Protein AF-A0A7S2QX16-F1 (afdb_monomer_lite)

InterPro domains:
  IPR004131 Pyrophosphate-energised proton pump [PF03030] (5-91)
  IPR004131 Pyrophosphate-energised proton pump [PTHR31998] (19-93)

pLDDT: mean 84.91, std 13.72, range [37.03, 95.5]

Foldseek 3Di:
DVVLVVVLVVCCVPPHDLVSVLSVLVVVLVVVLVVVLVVLVVVLVVVLVVLCVVPVVRSVVSVVVSVVVSVCSVVVSVVVSVVVSVVVCCVPVVVVVVVVVVD

Sequence (103 aa):
VVHMIAFSFVLLPLVGAPTCLAFNVGCITSCACGYIGMKVAVYANVRTAHEAWLDLQKGFNVALRAGSVMGFCLVSLGVFVLFGLLVLFRGVLFSDKASDAED

Structure (mmCIF, N/CA/C/O backbone):
data_AF-A0A7S2QX16-F1
#
_entry.id   AF-A0A7S2QX16-F1
#
loop_
_atom_site.group_PDB
_atom_site.id
_atom_site.type_symbol
_atom_site.label_atom_id
_atom_site.label_alt_id
_atom_site.label_comp_id
_atom_site.label_asym_id
_atom_site.label_entity_id
_atom_site.label_seq_id
_atom_site.pdbx_PDB_ins_code
_atom_site.Cartn_x
_atom_site.Cartn_y
_atom_site.Cartn_z
_atom_site.occupancy
_atom_site.B_iso_or_equiv
_atom_site.auth_seq_id
_atom_site.auth_comp_id
_atom_site.auth_asym_id
_atom_site.auth_atom_id
_atom_site.pdbx_PDB_model_num
ATOM 1 N N . VAL A 1 1 ? -10.500 -3.950 -13.086 1.00 71.69 1 VAL A N 1
ATOM 2 C CA . VAL A 1 1 ? -9.885 -4.918 -14.028 1.00 71.69 1 VAL A CA 1
ATOM 3 C C . VAL A 1 1 ? -10.271 -4.635 -15.478 1.00 71.69 1 VAL A C 1
ATOM 5 O O . VAL A 1 1 ? -9.379 -4.280 -16.229 1.00 71.69 1 VAL A O 1
ATOM 8 N N . VAL A 1 2 ? -11.557 -4.664 -15.870 1.00 80.50 2 VAL A N 1
ATOM 9 C CA . VAL A 1 2 ? -11.991 -4.353 -17.261 1.00 80.50 2 VAL A CA 1
ATOM 10 C C . VAL A 1 2 ? -11.447 -3.010 -17.770 1.00 80.50 2 VAL A C 1
ATOM 12 O O . VAL A 1 2 ? -10.799 -2.962 -18.808 1.00 80.50 2 VAL A O 1
ATOM 15 N N . HIS A 1 3 ? -11.608 -1.939 -16.988 1.00 81.94 3 HIS A N 1
ATOM 16 C CA . HIS A 1 3 ? -11.078 -0.616 -17.340 1.00 81.94 3 HIS A CA 1
ATOM 17 C C . HIS A 1 3 ? -9.543 -0.568 -17.436 1.00 81.94 3 HIS A C 1
ATOM 19 O O . HIS A 1 3 ? -9.011 0.180 -18.243 1.00 81.94 3 HIS A O 1
ATOM 25 N N . MET A 1 4 ? -8.825 -1.384 -16.655 1.00 81.50 4 MET A N 1
ATOM 26 C CA . MET A 1 4 ? -7.357 -1.435 -16.711 1.00 81.50 4 MET A CA 1
ATOM 27 C C . MET A 1 4 ? -6.880 -2.079 -18.014 1.00 81.50 4 MET A C 1
ATOM 29 O O . MET A 1 4 ? -5.987 -1.553 -18.669 1.00 81.50 4 MET A O 1
ATOM 33 N N . ILE A 1 5 ? -7.524 -3.170 -18.434 1.00 80.62 5 ILE A N 1
ATOM 34 C CA . ILE A 1 5 ? -7.191 -3.868 -19.683 1.00 80.62 5 ILE A CA 1
ATOM 35 C C . ILE A 1 5 ? -7.527 -2.988 -20.894 1.00 80.62 5 ILE A C 1
ATOM 37 O O . ILE A 1 5 ? -6.713 -2.861 -21.807 1.00 80.62 5 ILE A O 1
ATOM 41 N N . ALA A 1 6 ? -8.686 -2.322 -20.872 1.00 83.38 6 ALA A N 1
ATOM 42 C CA . ALA A 1 6 ? -9.087 -1.395 -21.928 1.00 83.38 6 ALA A CA 1
ATOM 43 C C . ALA A 1 6 ? -8.095 -0.227 -22.079 1.00 83.38 6 ALA A C 1
ATOM 45 O O . ALA A 1 6 ? -7.684 0.102 -23.189 1.00 83.38 6 ALA A O 1
ATOM 46 N N . PHE A 1 7 ? -7.654 0.360 -20.962 1.00 83.12 7 PHE A N 1
ATOM 47 C CA . PHE A 1 7 ? -6.701 1.472 -20.975 1.00 83.12 7 PHE A CA 1
ATOM 48 C C . PHE A 1 7 ? -5.292 1.039 -21.418 1.00 83.12 7 PHE A C 1
ATOM 50 O O . PHE A 1 7 ? -4.612 1.770 -22.134 1.00 83.12 7 PHE A O 1
ATOM 57 N N . SER A 1 8 ? -4.875 -0.182 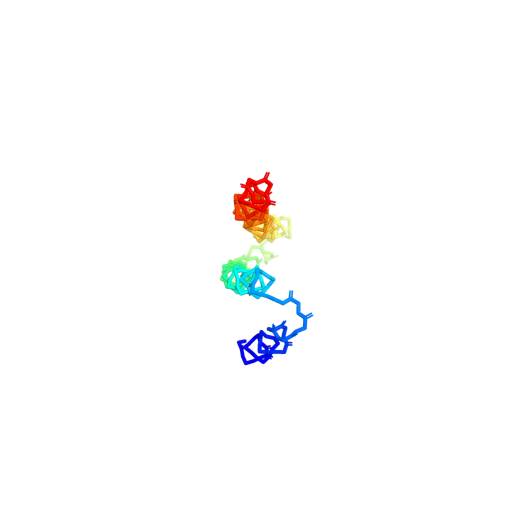-21.068 1.00 79.31 8 SER A N 1
ATOM 58 C CA . SER A 1 8 ? -3.595 -0.758 -21.497 1.00 79.31 8 SER A CA 1
ATOM 59 C C . SER A 1 8 ? -3.531 -0.982 -23.018 1.00 79.31 8 SER A C 1
ATOM 61 O O . SER A 1 8 ? -2.492 -0.714 -23.619 1.00 79.31 8 SER A O 1
ATOM 63 N N . PHE A 1 9 ? -4.636 -1.389 -23.657 1.00 80.06 9 PHE A N 1
ATOM 64 C CA . PHE A 1 9 ? -4.722 -1.538 -25.120 1.00 80.06 9 PHE A CA 1
ATOM 65 C C . PHE A 1 9 ? -4.654 -0.197 -25.867 1.00 80.06 9 PHE A C 1
ATOM 67 O O . PHE A 1 9 ? -4.071 -0.125 -26.946 1.00 80.06 9 PHE A O 1
ATOM 74 N N . VAL A 1 10 ? -5.209 0.871 -25.284 1.00 82.62 10 VAL A N 1
ATOM 75 C CA . VAL A 1 10 ? -5.165 2.231 -25.854 1.00 82.62 10 VAL A CA 1
ATOM 76 C C . VAL A 1 10 ? -3.772 2.860 -25.738 1.00 82.62 10 VAL A C 1
ATOM 78 O O . VAL A 1 10 ? -3.361 3.606 -26.624 1.00 82.62 10 VAL A O 1
ATOM 81 N N . LEU A 1 11 ? -3.020 2.554 -24.676 1.00 78.44 11 LEU A N 1
ATOM 82 C CA . LEU A 1 11 ? -1.675 3.106 -24.470 1.00 78.44 11 LEU A CA 1
ATOM 83 C C . LEU A 1 11 ? -0.607 2.508 -25.394 1.00 78.44 11 LEU A C 1
ATOM 85 O O . LEU A 1 11 ? 0.378 3.184 -25.701 1.00 78.44 11 LEU A O 1
ATOM 89 N N . LEU A 1 12 ? -0.793 1.263 -25.841 1.00 73.88 12 LEU A N 1
ATOM 90 C CA . LEU A 1 12 ? 0.176 0.545 -26.668 1.00 73.88 12 LEU A CA 1
ATOM 91 C C . LEU A 1 12 ? 0.538 1.284 -27.978 1.00 73.88 12 LEU A C 1
ATOM 93 O O . LEU A 1 12 ? 1.732 1.451 -28.223 1.00 73.88 12 LEU A O 1
ATOM 97 N N . PRO A 1 13 ? -0.424 1.782 -28.787 1.00 77.19 13 PRO A N 1
ATOM 98 C CA . PRO A 1 13 ? -0.106 2.517 -30.014 1.00 77.19 13 PRO A CA 1
ATOM 99 C C . PRO A 1 13 ? 0.374 3.961 -29.792 1.00 77.19 13 PRO A C 1
ATOM 101 O O . PRO A 1 13 ? 0.958 4.534 -30.704 1.00 77.19 13 PRO A O 1
ATOM 104 N N . LEU A 1 14 ? 0.120 4.572 -28.626 1.00 74.12 14 LEU A N 1
ATOM 105 C CA . LEU A 1 14 ? 0.337 6.012 -28.422 1.00 74.12 14 LEU A CA 1
ATOM 106 C C . LEU A 1 14 ? 1.648 6.352 -27.688 1.00 74.12 14 LEU A C 1
ATOM 108 O O . LEU A 1 14 ? 2.184 7.438 -27.882 1.00 74.12 14 LEU A O 1
ATOM 112 N N . VAL A 1 15 ? 2.143 5.460 -26.817 1.00 75.69 15 VAL A N 1
ATOM 113 C CA . VAL A 1 15 ? 3.268 5.757 -25.901 1.00 75.69 15 VAL A CA 1
ATOM 114 C C . VAL A 1 15 ? 4.371 4.682 -25.903 1.00 75.69 15 VAL A C 1
ATOM 116 O O . VAL A 1 15 ? 5.517 4.987 -25.582 1.00 75.69 15 VAL A O 1
ATOM 119 N N . GLY A 1 16 ? 4.066 3.438 -26.286 1.00 74.19 16 GLY A N 1
ATOM 120 C CA . GLY A 1 16 ? 5.050 2.351 -26.397 1.00 74.19 16 GLY A CA 1
ATOM 121 C C . GLY A 1 16 ? 5.094 1.368 -25.215 1.00 74.19 16 GLY A C 1
ATOM 122 O O . GLY A 1 16 ? 4.442 1.538 -24.180 1.00 74.19 16 GLY A O 1
ATOM 123 N N . ALA A 1 17 ? 5.876 0.296 -25.389 1.00 75.62 17 ALA A N 1
ATOM 124 C CA . ALA A 1 17 ? 5.946 -0.861 -24.489 1.00 75.62 17 ALA A CA 1
ATOM 125 C C . ALA A 1 17 ? 6.348 -0.577 -23.019 1.00 75.62 17 ALA A C 1
ATOM 127 O O . ALA A 1 17 ? 5.718 -1.172 -22.136 1.00 75.62 17 ALA A O 1
ATOM 128 N N . PRO A 1 18 ? 7.320 0.308 -22.690 1.00 78.56 18 PRO A N 1
ATOM 129 C CA . PRO A 1 18 ? 7.744 0.483 -21.296 1.00 78.56 18 PRO A CA 1
ATOM 130 C C . PRO A 1 18 ? 6.624 1.064 -20.423 1.00 78.56 18 PRO A C 1
ATOM 132 O O . PRO A 1 18 ? 6.383 0.586 -19.314 1.00 78.56 18 PRO A O 1
ATOM 135 N N . THR A 1 19 ? 5.851 2.021 -20.936 1.00 83.12 19 THR A N 1
ATOM 136 C CA . THR A 1 19 ? 4.757 2.656 -20.183 1.00 83.12 19 THR A CA 1
ATOM 137 C C . THR A 1 19 ? 3.611 1.687 -19.891 1.00 83.12 19 THR A C 1
ATOM 139 O O . THR A 1 19 ? 3.032 1.723 -18.804 1.00 83.12 19 THR A O 1
ATOM 142 N N . CYS A 1 20 ? 3.315 0.769 -20.816 1.00 81.56 20 CYS A N 1
ATOM 143 C CA . CYS A 1 20 ? 2.325 -0.292 -20.608 1.00 81.56 20 CYS A CA 1
ATOM 144 C C . CYS A 1 20 ? 2.724 -1.224 -19.448 1.00 81.56 20 CYS A C 1
ATOM 146 O O . CYS A 1 20 ? 1.891 -1.610 -18.621 1.00 81.56 20 CYS A O 1
ATOM 148 N N . LEU A 1 21 ? 4.018 -1.533 -19.342 1.00 82.75 21 LEU A N 1
ATOM 149 C CA . LEU A 1 21 ? 4.565 -2.373 -18.280 1.00 82.75 21 LEU A CA 1
ATOM 150 C C . LEU A 1 21 ? 4.469 -1.669 -16.915 1.00 82.75 21 LEU A C 1
ATOM 152 O O . LEU A 1 21 ? 3.956 -2.254 -15.960 1.00 82.75 21 LEU A O 1
ATOM 156 N N . ALA A 1 22 ? 4.841 -0.385 -16.841 1.00 87.94 22 ALA A N 1
ATOM 157 C CA . ALA A 1 22 ? 4.675 0.422 -15.627 1.00 87.94 22 ALA A CA 1
ATOM 158 C C . ALA A 1 22 ? 3.219 0.525 -15.166 1.00 87.94 22 ALA A C 1
ATOM 160 O O . ALA A 1 22 ? 2.928 0.384 -13.975 1.00 87.94 22 ALA A O 1
ATOM 161 N N . PHE A 1 23 ? 2.300 0.730 -16.109 1.00 87.81 23 PHE A N 1
ATOM 162 C CA . PHE A 1 23 ? 0.875 0.818 -15.819 1.00 87.81 23 PHE A CA 1
ATOM 163 C C . PHE A 1 23 ? 0.332 -0.482 -15.212 1.00 87.81 23 PHE A C 1
ATOM 165 O O . PHE A 1 23 ? -0.339 -0.444 -14.178 1.00 87.81 23 PHE A O 1
ATOM 172 N N . ASN A 1 24 ? 0.654 -1.636 -15.805 1.00 88.06 24 ASN A N 1
ATOM 173 C CA . ASN A 1 24 ? 0.181 -2.930 -15.310 1.00 88.06 24 ASN A CA 1
ATOM 174 C C . ASN A 1 24 ? 0.749 -3.270 -13.924 1.00 88.06 24 ASN A C 1
ATOM 176 O O . ASN A 1 24 ? 0.003 -3.707 -13.044 1.00 88.06 24 ASN A O 1
ATOM 180 N N . VAL A 1 25 ? 2.037 -3.002 -13.688 1.00 91.00 25 VAL A N 1
ATOM 181 C CA . VAL A 1 25 ? 2.668 -3.201 -12.371 1.00 91.00 25 VAL A CA 1
ATOM 182 C C . VAL A 1 25 ? 2.018 -2.307 -11.306 1.00 91.00 25 VAL A C 1
ATOM 184 O O . VAL A 1 25 ? 1.696 -2.778 -10.207 1.00 91.00 25 VAL A O 1
ATOM 187 N N . GLY A 1 26 ? 1.754 -1.038 -11.632 1.00 90.56 26 GLY A N 1
ATOM 188 C CA . GLY A 1 26 ? 1.047 -0.114 -10.742 1.00 90.56 26 GLY A CA 1
ATOM 189 C C . GLY A 1 26 ? -0.386 -0.565 -10.436 1.00 90.56 26 GLY A C 1
ATOM 190 O O . GLY A 1 26 ? -0.811 -0.544 -9.279 1.00 90.56 26 GLY A O 1
ATOM 191 N N . CYS A 1 27 ? -1.110 -1.048 -11.447 1.00 90.19 27 CYS A N 1
ATOM 192 C CA . CYS A 1 27 ? -2.471 -1.564 -11.308 1.00 90.19 27 CYS A CA 1
ATOM 193 C C . CYS A 1 27 ? -2.557 -2.739 -10.326 1.00 90.19 27 CYS A C 1
ATOM 195 O O . CYS A 1 27 ? -3.375 -2.717 -9.404 1.00 90.19 27 CYS A O 1
ATOM 197 N N . ILE A 1 28 ? -1.692 -3.743 -10.493 1.00 91.12 28 ILE A N 1
ATOM 198 C CA . ILE A 1 28 ? -1.664 -4.933 -9.629 1.00 91.12 28 ILE A CA 1
ATOM 199 C C . ILE A 1 28 ? -1.341 -4.533 -8.186 1.00 91.12 28 ILE A C 1
ATOM 201 O O . ILE A 1 28 ? -2.030 -4.950 -7.252 1.00 91.12 28 ILE A O 1
ATOM 205 N N . THR A 1 29 ? -0.337 -3.675 -8.006 1.00 91.62 29 THR A N 1
ATOM 206 C CA . THR A 1 29 ? 0.090 -3.207 -6.680 1.00 91.62 29 THR A CA 1
ATOM 207 C C . THR A 1 29 ? -1.015 -2.420 -5.974 1.00 91.62 29 THR A C 1
ATOM 209 O O . THR A 1 29 ? -1.257 -2.624 -4.783 1.00 91.62 29 THR A O 1
ATOM 212 N N . SER A 1 30 ? -1.738 -1.566 -6.703 1.00 91.19 30 SER A N 1
ATOM 213 C CA . SER A 1 30 ? -2.876 -0.813 -6.166 1.00 91.19 30 SER A CA 1
ATOM 214 C C . SER A 1 30 ? -3.994 -1.742 -5.684 1.00 91.19 30 SER A C 1
ATOM 216 O O . SER A 1 30 ? -4.479 -1.595 -4.559 1.00 91.19 30 SER A O 1
ATOM 218 N N . CYS A 1 31 ? -4.351 -2.754 -6.484 1.00 91.06 31 CYS A N 1
ATOM 219 C CA . CYS A 1 31 ? -5.348 -3.751 -6.091 1.00 91.06 31 CYS A CA 1
ATOM 220 C C . CYS A 1 31 ? -4.919 -4.538 -4.844 1.00 91.06 31 CYS A C 1
ATOM 222 O O . CYS A 1 31 ? -5.733 -4.735 -3.939 1.00 91.06 31 CYS A O 1
ATOM 224 N N . ALA A 1 32 ? -3.648 -4.947 -4.767 1.00 92.00 32 ALA A N 1
ATOM 225 C CA . ALA A 1 32 ? -3.110 -5.663 -3.612 1.00 92.00 32 ALA A CA 1
ATOM 226 C C . ALA A 1 32 ? -3.174 -4.813 -2.333 1.00 92.00 32 ALA A C 1
ATOM 228 O O . ALA A 1 32 ? -3.692 -5.266 -1.310 1.00 92.00 32 ALA A O 1
ATOM 229 N N . CYS A 1 33 ? -2.725 -3.556 -2.397 1.00 92.19 33 CYS A N 1
ATOM 230 C CA . CYS A 1 33 ? -2.779 -2.656 -1.249 1.00 92.19 33 CYS A CA 1
ATOM 231 C C . CYS A 1 33 ? -4.223 -2.358 -0.814 1.00 92.19 33 CYS A C 1
ATOM 233 O O . CYS A 1 33 ? -4.520 -2.348 0.383 1.00 92.19 33 CYS A O 1
ATOM 235 N N . GLY A 1 34 ? -5.131 -2.157 -1.772 1.00 91.62 34 GLY A N 1
ATOM 236 C CA . GLY A 1 34 ? -6.549 -1.935 -1.492 1.00 91.62 34 GLY A CA 1
ATOM 237 C C . GLY A 1 34 ? -7.194 -3.120 -0.770 1.00 91.62 34 GLY A C 1
ATOM 238 O O . GLY A 1 34 ? -7.935 -2.928 0.194 1.00 91.62 34 GLY A O 1
ATOM 239 N N . TYR A 1 35 ? -6.862 -4.349 -1.172 1.00 92.75 35 TYR A N 1
ATOM 240 C CA . TYR A 1 35 ? -7.366 -5.555 -0.515 1.00 92.75 35 TYR A CA 1
ATOM 241 C C . TYR A 1 35 ? -6.867 -5.687 0.932 1.00 92.75 35 TYR A C 1
ATOM 243 O O . TYR A 1 35 ? -7.660 -5.950 1.840 1.00 92.75 35 TYR A O 1
ATOM 251 N N . ILE A 1 36 ? -5.571 -5.451 1.167 1.00 92.19 36 ILE A N 1
ATOM 252 C CA . ILE A 1 36 ? -4.975 -5.491 2.512 1.00 92.19 36 ILE A CA 1
ATOM 253 C C . 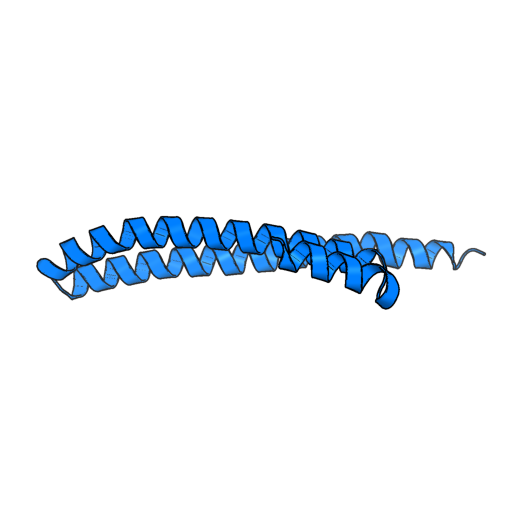ILE A 1 36 ? -5.611 -4.421 3.411 1.00 92.19 36 ILE A C 1
ATOM 255 O O . ILE A 1 36 ? -6.054 -4.730 4.520 1.00 92.19 36 ILE A O 1
ATOM 259 N N . GLY A 1 37 ? -5.726 -3.183 2.920 1.00 91.88 37 GLY A N 1
ATOM 260 C CA . GLY A 1 37 ? -6.342 -2.082 3.664 1.00 91.88 37 GLY A CA 1
ATOM 261 C C . GLY A 1 37 ? -7.803 -2.359 4.024 1.00 91.88 37 GLY A C 1
ATOM 262 O O . GLY A 1 37 ? -8.216 -2.125 5.160 1.00 91.88 37 GLY A O 1
ATOM 263 N N . MET A 1 38 ? -8.572 -2.933 3.095 1.00 94.44 38 MET A N 1
ATOM 264 C CA . MET A 1 38 ? -9.975 -3.283 3.325 1.00 94.44 38 MET A CA 1
ATOM 265 C C . MET A 1 38 ? -10.132 -4.383 4.378 1.00 94.44 38 MET A C 1
ATOM 267 O O . MET A 1 38 ? -10.996 -4.278 5.249 1.00 94.44 38 MET A O 1
ATOM 271 N N . LYS A 1 39 ? -9.275 -5.413 4.354 1.00 93.88 39 LYS A N 1
ATOM 272 C CA . LYS A 1 39 ? -9.271 -6.457 5.389 1.00 93.88 39 LYS A CA 1
ATOM 273 C C . LYS A 1 39 ? -9.039 -5.856 6.774 1.00 93.88 39 LYS A C 1
ATOM 275 O O . LYS A 1 39 ? -9.837 -6.104 7.674 1.00 93.88 39 LYS A O 1
ATOM 280 N N . VAL A 1 40 ? -7.999 -5.037 6.935 1.00 92.69 40 VAL A N 1
ATOM 281 C CA . VAL A 1 40 ? -7.684 -4.395 8.223 1.00 92.69 40 VAL A CA 1
ATOM 282 C C . VAL A 1 40 ? -8.832 -3.495 8.689 1.00 92.69 40 VAL A C 1
ATOM 284 O O . VAL A 1 40 ? -9.206 -3.556 9.859 1.00 92.69 40 VAL A O 1
ATOM 287 N N . ALA A 1 41 ? -9.444 -2.728 7.783 1.00 93.56 41 ALA A N 1
ATOM 288 C CA . ALA A 1 41 ? -10.576 -1.861 8.104 1.00 93.56 41 ALA A CA 1
ATOM 289 C C . ALA A 1 41 ? -11.791 -2.647 8.631 1.00 93.56 41 ALA A C 1
ATOM 291 O O . ALA A 1 41 ? -12.355 -2.283 9.661 1.00 93.56 41 ALA A O 1
ATOM 292 N N . VAL A 1 42 ? -12.166 -3.758 7.985 1.00 95.00 42 VAL A N 1
ATOM 293 C CA . VAL A 1 42 ? -13.313 -4.579 8.423 1.00 95.00 42 VAL A CA 1
ATOM 294 C C . VAL A 1 42 ? -13.071 -5.191 9.807 1.00 95.00 42 VAL A C 1
ATOM 296 O O . VAL A 1 42 ? -13.962 -5.141 10.655 1.00 95.00 42 VAL A O 1
ATOM 299 N N . TYR A 1 43 ? -11.866 -5.708 10.074 1.00 92.44 43 TYR A N 1
ATOM 300 C CA . TYR A 1 43 ? -11.515 -6.229 11.402 1.00 92.44 43 TYR A CA 1
ATOM 301 C C . TYR A 1 43 ? -11.496 -5.134 12.476 1.00 92.44 43 TYR A C 1
ATOM 303 O O . TYR A 1 43 ? -11.941 -5.358 13.604 1.00 92.44 43 TYR A O 1
ATOM 311 N N . ALA A 1 44 ? -10.999 -3.945 12.136 1.00 94.38 44 ALA A N 1
ATOM 312 C CA . ALA A 1 44 ? -10.937 -2.826 13.062 1.00 94.38 44 ALA A CA 1
ATOM 313 C C . ALA A 1 44 ? -12.318 -2.246 13.382 1.00 94.38 44 ALA A C 1
ATOM 315 O O . ALA A 1 44 ? -12.547 -1.882 14.529 1.00 94.38 44 ALA A O 1
ATOM 316 N N . ASN A 1 45 ? -13.252 -2.211 12.427 1.00 93.94 45 ASN A N 1
ATOM 317 C CA . ASN A 1 45 ? -14.580 -1.621 12.626 1.00 93.94 45 ASN A CA 1
ATOM 318 C C . ASN A 1 45 ? -15.340 -2.256 13.798 1.00 93.94 45 ASN A C 1
ATOM 320 O O . ASN A 1 45 ? -15.857 -1.540 14.655 1.00 93.94 45 ASN A O 1
ATOM 324 N N . VAL A 1 46 ? -15.363 -3.592 13.879 1.00 95.06 46 VAL A N 1
ATOM 325 C CA . VAL A 1 46 ? -16.050 -4.300 14.974 1.00 95.06 46 VAL A CA 1
ATOM 326 C C . VAL A 1 46 ? -15.370 -4.042 16.321 1.00 95.06 46 VAL A C 1
ATOM 328 O O . VAL A 1 46 ? -16.044 -3.834 17.329 1.00 95.06 46 VAL A O 1
ATOM 331 N N . ARG A 1 47 ? -14.031 -4.001 16.341 1.00 94.19 47 ARG A N 1
ATOM 332 C CA . ARG A 1 47 ? -13.255 -3.784 17.567 1.00 94.19 47 ARG A CA 1
ATOM 333 C C . ARG A 1 47 ? -13.386 -2.349 18.065 1.00 94.19 47 ARG A C 1
ATOM 335 O O . ARG A 1 47 ? -13.589 -2.135 19.252 1.00 94.19 47 ARG A O 1
ATOM 342 N N . THR A 1 48 ? -13.326 -1.375 17.163 1.00 95.25 48 THR A N 1
ATOM 343 C CA . THR A 1 48 ? -13.535 0.040 17.477 1.00 95.25 48 THR A CA 1
ATOM 344 C C . THR A 1 48 ? -14.931 0.273 18.042 1.00 95.25 48 THR A C 1
ATOM 346 O O . THR A 1 48 ? -15.048 0.973 19.039 1.00 95.25 48 THR A O 1
ATOM 349 N N . ALA A 1 49 ? -15.975 -0.333 17.464 1.00 94.81 49 ALA A N 1
ATOM 350 C CA . ALA A 1 49 ? -17.341 -0.194 17.974 1.00 94.81 49 ALA A CA 1
ATOM 351 C C . ALA A 1 49 ? -17.493 -0.761 19.396 1.00 94.81 49 ALA A C 1
ATOM 353 O O . ALA A 1 49 ? -18.128 -0.134 20.240 1.00 94.81 49 ALA A O 1
ATOM 354 N N . HIS A 1 50 ? -16.876 -1.913 19.673 1.00 94.88 50 HIS A N 1
ATOM 355 C CA . HIS A 1 50 ? -16.894 -2.518 21.005 1.00 94.88 50 HIS A CA 1
ATOM 356 C C . HIS A 1 50 ? -16.163 -1.656 22.047 1.00 94.88 50 HIS A C 1
ATOM 358 O O . HIS A 1 50 ? -16.692 -1.397 23.124 1.00 94.88 50 HIS A O 1
ATOM 364 N N . GLU A 1 51 ? -14.970 -1.164 21.713 1.00 93.12 51 GLU A N 1
ATOM 365 C CA . GLU A 1 51 ? -14.142 -0.363 22.624 1.00 93.12 51 GLU A CA 1
ATOM 366 C C . GLU A 1 51 ? -14.712 1.047 22.833 1.00 93.12 51 GLU A C 1
ATOM 368 O O . GLU A 1 51 ? -14.669 1.561 23.947 1.00 93.12 51 GLU A O 1
ATOM 373 N N . ALA A 1 52 ? -15.308 1.652 21.798 1.00 94.75 52 ALA A N 1
ATOM 374 C CA . ALA A 1 52 ? -15.967 2.957 21.888 1.00 94.75 52 ALA A CA 1
ATOM 375 C C . ALA A 1 52 ? -17.214 2.935 22.784 1.00 94.75 52 ALA A C 1
ATOM 377 O O . ALA A 1 52 ? -17.594 3.973 23.319 1.00 94.75 52 ALA A O 1
ATOM 378 N N . TRP A 1 53 ? -17.835 1.764 22.958 1.00 93.25 53 TRP A N 1
ATOM 379 C CA . TRP A 1 53 ? -18.959 1.584 23.876 1.00 93.25 53 TRP A CA 1
ATOM 380 C C . TRP A 1 53 ? -18.526 1.647 25.347 1.00 93.25 53 TRP A C 1
ATOM 382 O O . TRP A 1 53 ? -19.306 2.050 26.203 1.00 93.25 53 TRP A O 1
ATOM 392 N N . LEU A 1 54 ? -17.281 1.257 25.639 1.00 92.56 54 LEU A N 1
ATOM 393 C CA . LEU A 1 54 ? -16.703 1.294 26.984 1.00 92.56 54 LEU A CA 1
ATOM 394 C C . LEU A 1 54 ? -16.039 2.640 27.278 1.00 92.56 54 LEU A C 1
ATOM 396 O O . LEU A 1 54 ? -16.214 3.193 28.360 1.00 92.56 54 LEU A O 1
ATOM 400 N N . ASP A 1 55 ? -15.241 3.141 26.337 1.00 93.94 55 ASP A N 1
ATOM 401 C CA . ASP A 1 55 ? -14.515 4.396 26.472 1.00 93.94 55 ASP A CA 1
ATOM 402 C C . ASP A 1 55 ? -14.143 4.963 25.094 1.00 93.94 55 ASP A C 1
ATOM 404 O O . ASP A 1 55 ? -13.519 4.298 24.259 1.00 93.94 55 ASP A O 1
ATOM 408 N N . LEU A 1 56 ? -14.484 6.233 24.863 1.00 93.75 56 LEU A N 1
ATOM 409 C CA . LEU A 1 56 ? -14.246 6.890 23.578 1.00 93.75 56 LEU A CA 1
ATOM 410 C C . LEU A 1 56 ? -12.748 6.974 23.243 1.00 93.75 56 LEU A C 1
ATOM 412 O O . LEU A 1 56 ? -12.362 6.795 22.085 1.00 93.75 56 LEU A O 1
ATOM 416 N N . GLN A 1 57 ? -11.893 7.211 24.243 1.00 95.00 57 GLN A N 1
ATOM 417 C CA . GLN A 1 57 ? -10.453 7.367 24.039 1.00 95.00 57 GLN A CA 1
ATOM 418 C C . GLN A 1 57 ? -9.804 6.036 23.628 1.00 95.00 57 GLN A C 1
ATOM 420 O O . GLN A 1 57 ? -8.937 6.013 22.746 1.00 95.00 57 GLN A O 1
ATOM 425 N N . LYS A 1 58 ? -10.255 4.914 24.201 1.00 92.31 58 LYS A N 1
ATOM 426 C CA . LYS A 1 58 ? -9.837 3.563 23.786 1.00 92.31 58 LYS A CA 1
ATOM 427 C C . LYS A 1 58 ? -10.284 3.235 22.365 1.00 92.31 58 LYS A C 1
ATOM 429 O O . LYS A 1 58 ? -9.447 2.817 21.560 1.00 92.31 58 LYS A O 1
ATOM 434 N N . GLY A 1 59 ? -11.554 3.481 22.031 1.00 93.81 59 GLY A N 1
ATOM 435 C CA . GLY A 1 59 ? -12.077 3.276 20.675 1.00 93.81 59 GLY A CA 1
ATOM 436 C C . GLY A 1 59 ? -11.313 4.090 19.627 1.00 93.81 59 GLY A C 1
ATOM 437 O O . GLY A 1 59 ? -10.890 3.556 18.599 1.00 93.81 59 GLY A O 1
ATOM 438 N N . PHE A 1 60 ? -11.030 5.359 19.927 1.00 94.88 60 PHE A N 1
ATOM 439 C CA . PHE A 1 60 ? -10.240 6.232 19.059 1.00 94.88 60 PHE A CA 1
ATOM 440 C C . PHE A 1 60 ? -8.810 5.714 18.834 1.00 94.88 60 PHE A C 1
ATOM 442 O O . PHE A 1 60 ? -8.315 5.724 17.707 1.00 94.88 60 PHE A O 1
ATOM 449 N N . ASN A 1 61 ? -8.152 5.196 19.875 1.00 94.88 61 ASN A N 1
ATOM 450 C CA . ASN A 1 61 ? -6.800 4.642 19.757 1.00 94.88 61 ASN A CA 1
ATOM 451 C C . ASN A 1 61 ? -6.771 3.389 18.860 1.00 94.88 61 ASN A C 1
ATOM 453 O O . ASN A 1 61 ? -5.857 3.223 18.051 1.00 94.88 61 ASN A O 1
ATOM 457 N N . VAL A 1 62 ? -7.793 2.529 18.939 1.00 94.19 62 VAL A N 1
ATOM 458 C CA . VAL A 1 62 ? -7.930 1.367 18.041 1.00 94.19 62 VAL A CA 1
ATOM 459 C C . VAL A 1 62 ? -8.142 1.810 16.593 1.00 94.19 62 VAL A C 1
ATOM 461 O O . VAL A 1 62 ? -7.464 1.296 15.700 1.00 94.19 62 VAL A O 1
ATOM 464 N N . ALA A 1 63 ? -9.007 2.800 16.360 1.00 94.50 63 ALA A N 1
ATOM 465 C CA . ALA A 1 63 ? -9.240 3.354 15.028 1.00 94.50 63 ALA A CA 1
ATOM 466 C C . ALA A 1 63 ? -7.967 3.974 14.421 1.00 94.50 63 ALA A C 1
ATOM 468 O O . ALA A 1 63 ? -7.643 3.706 13.263 1.00 94.50 63 ALA A O 1
ATOM 469 N N . LEU A 1 64 ? -7.199 4.736 15.208 1.00 94.81 64 LEU A N 1
ATOM 470 C CA . LEU A 1 64 ? -5.947 5.356 14.758 1.00 94.81 64 LEU A CA 1
ATOM 471 C C . LEU A 1 64 ? -4.876 4.321 14.419 1.00 94.81 64 LEU A C 1
ATOM 473 O O . LEU A 1 64 ? -4.203 4.442 13.394 1.00 94.81 64 LEU A O 1
ATOM 477 N N . ARG A 1 65 ? -4.739 3.275 15.240 1.00 93.75 65 ARG A N 1
ATOM 478 C CA . ARG A 1 65 ? -3.812 2.167 14.963 1.00 93.75 65 ARG A CA 1
ATOM 479 C C . ARG A 1 65 ? -4.206 1.388 13.712 1.00 93.75 65 ARG A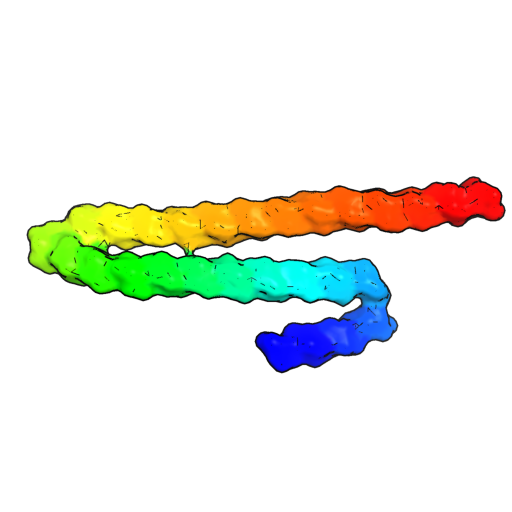 C 1
ATOM 481 O O . ARG A 1 65 ? -3.336 0.967 12.961 1.00 93.75 65 ARG A O 1
ATOM 488 N N . ALA A 1 66 ? -5.498 1.199 13.466 1.00 93.44 66 ALA A N 1
ATOM 489 C CA . ALA A 1 66 ? -5.960 0.567 12.235 1.00 93.44 66 ALA A CA 1
ATOM 490 C C . ALA A 1 66 ? -5.691 1.448 11.003 1.00 93.44 66 ALA A C 1
ATOM 492 O O . ALA A 1 66 ? -5.233 0.950 9.973 1.00 93.44 66 ALA A O 1
ATOM 493 N N . GLY A 1 67 ? -5.919 2.760 11.123 1.00 92.50 67 GLY A N 1
ATOM 494 C CA . GLY A 1 67 ? -5.643 3.730 10.062 1.00 92.50 67 GLY A CA 1
ATOM 495 C C . GLY A 1 67 ? -4.158 3.826 9.706 1.00 92.50 67 GLY A C 1
ATOM 496 O O . GLY A 1 67 ? -3.811 3.885 8.525 1.00 92.50 67 GLY A O 1
ATOM 497 N N . SER A 1 68 ? -3.264 3.766 10.698 1.00 94.31 68 SER A N 1
ATOM 498 C CA . SER A 1 68 ? -1.820 3.825 10.446 1.00 94.31 68 SER A CA 1
ATOM 499 C C . SER A 1 68 ? -1.317 2.620 9.644 1.00 94.31 68 SER A C 1
ATOM 501 O O . SER A 1 68 ? -0.501 2.796 8.742 1.00 94.31 68 SER A O 1
ATOM 503 N N . VAL A 1 69 ? -1.854 1.417 9.874 1.00 90.88 69 VAL A N 1
ATOM 504 C CA . VAL A 1 69 ? -1.501 0.211 9.098 1.00 90.88 69 VAL A CA 1
ATOM 505 C C . VAL A 1 69 ? -1.859 0.363 7.615 1.00 90.88 69 VAL A C 1
ATOM 507 O O . VAL A 1 69 ? -1.055 -0.007 6.755 1.00 90.88 69 VAL A O 1
ATOM 510 N N . MET A 1 70 ? -3.023 0.946 7.302 1.00 91.56 70 MET A N 1
ATOM 511 C CA . MET A 1 70 ? -3.411 1.237 5.915 1.00 91.56 70 MET A CA 1
ATOM 512 C C . MET A 1 70 ? -2.429 2.222 5.264 1.00 91.56 70 MET A C 1
ATOM 514 O O . MET A 1 70 ? -1.972 1.982 4.145 1.00 91.56 70 MET A O 1
ATOM 518 N N . GLY A 1 71 ? -2.067 3.291 5.979 1.00 91.69 71 GLY A N 1
ATOM 519 C CA . GLY A 1 71 ? -1.117 4.295 5.497 1.00 91.69 71 GLY A CA 1
ATOM 520 C C . GLY A 1 71 ? 0.274 3.717 5.230 1.00 91.69 71 GLY A C 1
ATOM 521 O O . GLY A 1 71 ? 0.831 3.921 4.151 1.00 91.69 71 GLY A O 1
ATOM 522 N N . PHE A 1 72 ? 0.815 2.936 6.169 1.00 94.00 72 PHE A N 1
ATOM 523 C CA . PHE A 1 72 ? 2.139 2.333 6.016 1.00 94.00 72 PHE A CA 1
ATOM 524 C C . PHE A 1 72 ? 2.194 1.308 4.880 1.00 94.00 72 PHE A C 1
ATOM 526 O O . PHE A 1 72 ? 3.171 1.314 4.130 1.00 94.00 72 PHE A O 1
ATOM 533 N N . CYS A 1 73 ? 1.160 0.476 4.697 1.00 92.44 73 CYS A N 1
ATOM 534 C CA . CYS A 1 73 ? 1.112 -0.465 3.571 1.00 92.44 73 CYS A CA 1
ATOM 535 C C . CYS A 1 73 ? 1.120 0.265 2.223 1.00 92.44 73 CYS A C 1
ATOM 537 O O . CYS A 1 73 ? 1.891 -0.102 1.336 1.00 92.44 73 CYS A O 1
ATOM 539 N N . LEU A 1 74 ? 0.304 1.317 2.084 1.00 92.19 74 LEU A N 1
ATOM 540 C CA . LEU A 1 74 ? 0.186 2.072 0.836 1.00 92.19 74 LEU A CA 1
ATOM 541 C C . LEU A 1 74 ? 1.485 2.788 0.473 1.00 92.19 74 LEU A C 1
ATOM 543 O O . LEU A 1 74 ? 1.965 2.658 -0.653 1.00 92.19 74 LEU A O 1
ATOM 547 N N . VAL A 1 75 ? 2.072 3.508 1.430 1.00 94.75 75 VAL A N 1
ATOM 548 C CA . VAL A 1 75 ? 3.312 4.259 1.203 1.00 94.75 75 VAL A CA 1
ATOM 549 C C . VAL A 1 75 ? 4.475 3.313 0.908 1.00 94.75 75 VAL A C 1
ATOM 551 O O . VAL A 1 75 ? 5.202 3.529 -0.059 1.00 94.75 75 VAL A O 1
ATOM 554 N N . SER A 1 76 ? 4.624 2.235 1.683 1.00 94.56 76 SER A N 1
ATOM 555 C CA . SER A 1 76 ? 5.738 1.291 1.509 1.00 94.56 76 SER A CA 1
ATOM 556 C C . SER A 1 76 ? 5.685 0.593 0.152 1.00 94.56 76 SER A C 1
ATOM 558 O O . SER A 1 76 ? 6.688 0.563 -0.557 1.00 94.56 76 SER A O 1
ATOM 560 N N . LEU A 1 77 ? 4.517 0.075 -0.246 1.00 94.00 77 LEU A N 1
ATOM 561 C CA . LEU A 1 77 ? 4.356 -0.596 -1.539 1.00 94.00 77 LEU A CA 1
ATOM 562 C C . LEU A 1 77 ? 4.501 0.379 -2.712 1.00 94.00 77 LEU A C 1
ATOM 564 O O . LEU A 1 77 ? 5.133 0.037 -3.710 1.00 94.00 77 LEU A O 1
ATOM 568 N N . GLY A 1 78 ? 3.965 1.597 -2.587 1.00 93.44 78 GLY A N 1
ATOM 569 C CA . GLY A 1 78 ? 4.084 2.625 -3.619 1.00 93.44 78 GLY A CA 1
ATOM 570 C C . GLY A 1 78 ? 5.537 3.026 -3.875 1.00 93.44 78 GLY A C 1
ATOM 571 O O . GLY A 1 78 ? 5.984 3.019 -5.021 1.00 93.44 78 GLY A O 1
ATOM 572 N N . VAL A 1 79 ? 6.294 3.310 -2.810 1.00 95.50 79 VAL A N 1
ATOM 573 C CA . VAL A 1 79 ? 7.717 3.671 -2.919 1.00 95.50 79 VAL A CA 1
ATOM 574 C C . VAL A 1 79 ? 8.551 2.488 -3.410 1.00 95.50 79 VAL A C 1
ATOM 576 O O . VAL A 1 79 ? 9.410 2.673 -4.270 1.00 95.50 79 VAL A O 1
ATOM 579 N N . PHE A 1 80 ? 8.279 1.272 -2.929 1.00 94.88 80 PHE A N 1
ATOM 580 C CA . PHE A 1 80 ? 8.995 0.071 -3.361 1.00 94.88 80 PHE A CA 1
ATOM 581 C C . PHE A 1 80 ? 8.825 -0.196 -4.862 1.00 94.88 80 PHE A C 1
ATOM 583 O O . PHE A 1 80 ? 9.807 -0.420 -5.569 1.00 94.88 80 PHE A O 1
ATOM 590 N N . VAL A 1 81 ? 7.592 -0.118 -5.367 1.00 94.56 81 VAL A N 1
ATOM 591 C CA . VAL A 1 81 ? 7.309 -0.335 -6.791 1.00 94.56 81 VAL A CA 1
ATOM 592 C C . VAL A 1 81 ? 7.862 0.791 -7.652 1.00 94.56 81 VAL A C 1
ATOM 594 O O . VAL A 1 81 ? 8.440 0.511 -8.699 1.00 94.56 81 VAL A O 1
ATOM 597 N N . LEU A 1 82 ? 7.759 2.045 -7.204 1.00 93.50 82 LEU A N 1
ATOM 598 C CA . LEU A 1 82 ? 8.368 3.176 -7.903 1.00 93.50 82 LEU A CA 1
ATOM 599 C C . LEU A 1 82 ? 9.888 3.006 -8.017 1.00 93.50 82 LEU A C 1
ATOM 601 O O . LEU A 1 82 ? 10.449 3.177 -9.098 1.00 93.50 82 LEU A O 1
ATOM 605 N N . PHE A 1 83 ? 10.551 2.632 -6.922 1.00 94.12 83 PHE A N 1
ATOM 606 C CA . PHE A 1 83 ? 11.990 2.389 -6.910 1.00 94.12 83 PHE A CA 1
ATOM 607 C C . PHE A 1 83 ? 12.382 1.228 -7.832 1.00 94.12 83 PHE A C 1
ATOM 609 O O . PHE A 1 83 ? 13.295 1.372 -8.645 1.00 94.12 83 PHE A O 1
ATOM 616 N N . GLY A 1 84 ? 11.660 0.106 -7.764 1.00 92.00 84 GLY A N 1
ATOM 617 C CA . GLY A 1 84 ? 11.888 -1.040 -8.646 1.00 92.00 84 GLY A CA 1
ATOM 618 C C . GLY A 1 84 ? 11.726 -0.680 -10.124 1.00 92.00 84 GLY A C 1
ATOM 619 O O . GLY A 1 84 ? 12.567 -1.047 -10.944 1.00 92.00 84 GLY A O 1
ATOM 620 N N . LEU A 1 85 ? 10.699 0.105 -10.457 1.00 90.19 85 LEU A N 1
ATOM 621 C CA . LEU A 1 85 ? 10.459 0.571 -11.820 1.00 90.19 85 LEU A CA 1
ATOM 622 C C . LEU A 1 85 ? 11.561 1.520 -12.309 1.00 90.19 85 LEU A C 1
ATOM 624 O O . LEU A 1 85 ? 12.013 1.398 -13.444 1.00 90.19 85 LEU A O 1
ATOM 628 N N . LEU A 1 86 ? 12.029 2.432 -11.453 1.00 89.94 86 LEU A N 1
ATOM 629 C CA . LEU A 1 86 ? 13.131 3.341 -11.776 1.00 89.94 86 LEU A CA 1
ATOM 630 C C . LEU A 1 86 ? 14.431 2.585 -12.053 1.00 89.94 86 LEU A C 1
ATOM 632 O O . LEU A 1 86 ? 15.116 2.890 -13.026 1.00 89.94 86 LEU A O 1
ATOM 636 N N . VAL A 1 87 ? 14.770 1.587 -11.233 1.00 89.50 87 VAL A N 1
ATOM 637 C CA . VAL A 1 87 ? 15.965 0.758 -11.453 1.00 89.50 87 VAL A CA 1
ATOM 638 C C . VAL A 1 87 ? 15.834 -0.050 -12.745 1.00 89.50 87 VAL A C 1
ATOM 640 O O . VAL A 1 87 ? 16.781 -0.080 -13.533 1.00 89.50 87 VAL A O 1
ATOM 643 N N . LEU A 1 88 ? 14.664 -0.647 -12.991 1.00 86.81 88 LEU A N 1
ATOM 644 C CA . LEU A 1 88 ? 14.383 -1.416 -14.203 1.00 86.81 88 LEU A CA 1
ATOM 645 C C . LEU A 1 88 ? 14.498 -0.544 -15.458 1.00 86.81 88 LEU A C 1
ATOM 647 O O . LEU A 1 88 ? 15.190 -0.913 -16.401 1.00 86.81 88 LEU A O 1
ATOM 651 N N . PHE A 1 89 ? 13.862 0.626 -15.467 1.00 84.44 89 PHE A N 1
ATOM 652 C CA . PHE A 1 89 ? 13.908 1.542 -16.606 1.00 84.44 89 PHE A CA 1
ATOM 653 C C . PHE A 1 89 ? 15.281 2.161 -16.786 1.00 84.44 89 PHE A C 1
ATOM 655 O O . PHE A 1 89 ? 15.704 2.352 -17.919 1.00 84.44 89 PHE A O 1
ATOM 662 N N . ARG A 1 90 ? 16.024 2.408 -15.704 1.00 81.94 90 ARG A N 1
ATOM 663 C CA . ARG A 1 90 ? 17.422 2.815 -15.827 1.00 81.94 90 ARG A CA 1
ATOM 664 C C . ARG A 1 90 ? 18.252 1.727 -16.511 1.00 81.94 90 ARG A C 1
ATOM 666 O O . ARG A 1 90 ? 19.060 2.057 -17.361 1.00 81.94 90 ARG A O 1
ATOM 673 N N . GLY A 1 91 ? 18.040 0.455 -16.177 1.00 75.25 91 GLY A N 1
ATOM 674 C CA . GLY A 1 91 ? 18.724 -0.664 -16.829 1.00 75.25 91 GLY A CA 1
ATOM 675 C C . GLY A 1 91 ? 18.326 -0.835 -18.295 1.00 75.25 91 GLY A C 1
ATOM 676 O O . GLY A 1 91 ? 19.191 -0.908 -19.153 1.00 75.25 91 GLY A O 1
ATOM 677 N N . VAL A 1 92 ? 17.028 -0.850 -18.597 1.00 71.62 92 VAL A N 1
ATOM 678 C CA . VAL A 1 92 ? 16.520 -1.118 -19.952 1.00 71.62 92 VAL A CA 1
ATOM 679 C C . VAL A 1 92 ? 16.720 0.077 -20.891 1.00 71.62 92 VAL A C 1
ATOM 681 O O . VAL A 1 92 ? 17.180 -0.104 -22.008 1.00 71.62 92 VAL A O 1
ATOM 684 N N . LEU A 1 93 ? 16.437 1.305 -20.445 1.00 65.56 93 LEU A N 1
ATOM 685 C CA . LEU A 1 93 ? 16.441 2.498 -21.303 1.00 65.56 93 LEU A CA 1
ATOM 686 C C . LEU A 1 93 ? 17.843 3.109 -21.496 1.00 65.56 93 LEU A C 1
ATOM 688 O O . LEU A 1 93 ? 18.105 3.707 -22.534 1.00 65.56 93 LEU A O 1
ATOM 692 N N . PHE A 1 94 ? 18.756 2.976 -20.520 1.00 59.62 94 PHE A N 1
ATOM 693 C CA . PHE A 1 94 ? 20.156 3.393 -20.715 1.00 59.62 94 PHE A CA 1
ATOM 694 C C . PHE A 1 94 ? 21.019 2.305 -21.364 1.00 59.62 94 PHE A C 1
ATOM 696 O O . PHE A 1 94 ? 22.029 2.655 -21.967 1.00 59.62 94 PHE A O 1
ATOM 703 N N . SER A 1 95 ? 20.648 1.019 -21.274 1.00 53.88 95 SER A N 1
ATOM 704 C CA . SER A 1 95 ? 21.348 -0.040 -22.017 1.00 53.88 95 SER A CA 1
ATOM 705 C C . SER A 1 95 ? 21.048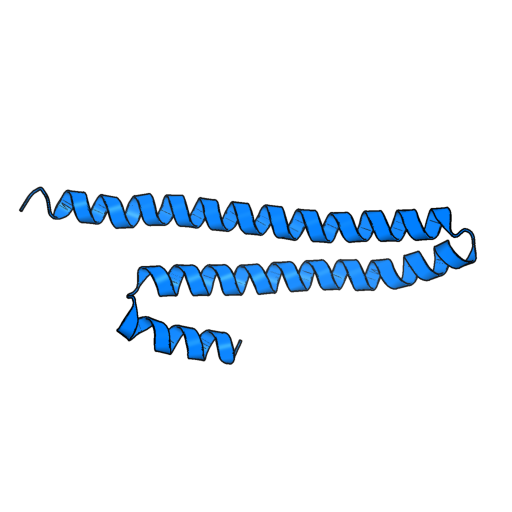 0.022 -23.516 1.00 53.88 95 SER A C 1
ATOM 707 O O . SER A 1 95 ? 21.931 -0.290 -24.304 1.00 53.88 95 SER A O 1
ATOM 709 N N . ASP A 1 96 ? 19.849 0.468 -23.902 1.00 54.06 96 ASP A N 1
ATOM 710 C CA . ASP A 1 96 ? 19.467 0.699 -25.304 1.00 54.06 96 ASP A CA 1
ATOM 711 C C . ASP A 1 96 ? 20.300 1.844 -25.918 1.00 54.06 96 ASP A C 1
ATOM 713 O O . ASP A 1 96 ? 20.977 1.665 -26.924 1.00 54.06 96 ASP A O 1
ATOM 717 N N . LYS A 1 97 ? 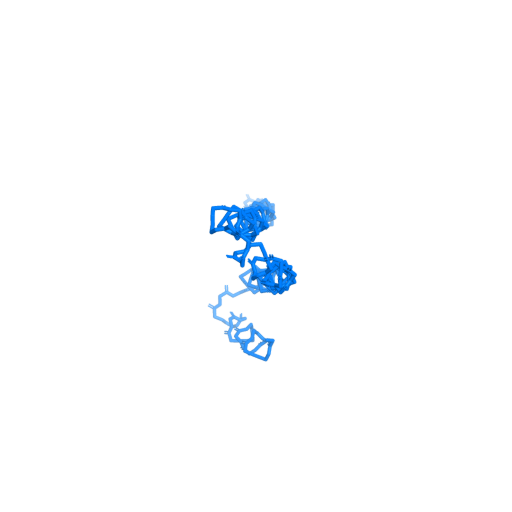20.428 2.974 -25.199 1.00 48.56 97 LYS A N 1
ATOM 718 C CA . LYS A 1 97 ? 21.275 4.108 -25.620 1.00 48.56 97 LYS A CA 1
ATOM 719 C C . LYS A 1 97 ? 22.781 3.829 -25.678 1.00 4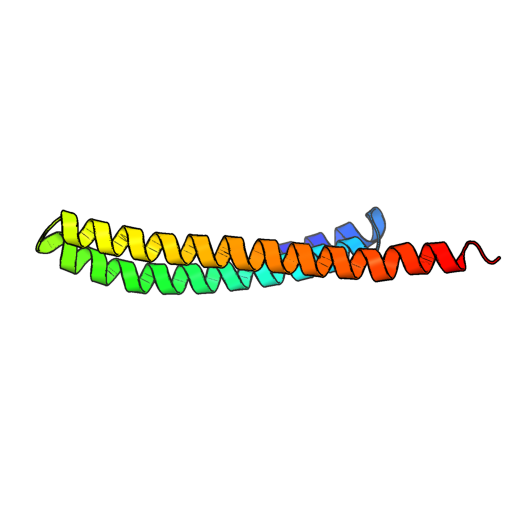8.56 97 LYS A C 1
ATOM 721 O O . LYS A 1 97 ? 23.500 4.612 -26.291 1.00 48.56 97 LYS A O 1
ATOM 726 N N . ALA A 1 98 ? 23.272 2.796 -24.995 1.00 47.84 98 ALA A N 1
ATOM 727 C CA . ALA A 1 98 ? 24.669 2.381 -25.104 1.00 47.84 98 ALA A CA 1
ATOM 728 C C . ALA A 1 98 ? 24.916 1.538 -26.365 1.00 47.84 98 ALA A C 1
ATOM 730 O O . ALA A 1 98 ? 26.029 1.556 -26.877 1.00 47.84 98 ALA A O 1
ATOM 731 N N . SER A 1 99 ? 23.890 0.850 -26.878 1.00 44.72 99 SER A N 1
ATOM 732 C CA . SER A 1 99 ? 23.974 0.104 -28.135 1.00 44.72 99 SER A CA 1
ATOM 733 C C . SER A 1 99 ? 23.885 1.032 -29.353 1.00 44.72 99 SER A C 1
ATOM 735 O O . SER A 1 99 ? 24.624 0.829 -30.302 1.00 44.72 99 SER A O 1
ATOM 737 N N . ASP A 1 100 ? 23.081 2.102 -29.291 1.00 48.31 100 ASP A N 1
ATOM 738 C CA . ASP A 1 100 ? 22.976 3.110 -30.369 1.00 48.31 100 ASP A CA 1
ATOM 739 C C . ASP A 1 100 ? 24.194 4.056 -30.479 1.00 48.31 100 ASP A C 1
ATOM 741 O O . ASP A 1 100 ? 24.247 4.903 -31.367 1.00 48.31 100 ASP A O 1
ATOM 745 N N . ALA A 1 101 ? 25.137 3.997 -29.532 1.00 47.50 101 ALA A N 1
ATOM 746 C CA . ALA A 1 101 ? 26.347 4.826 -29.532 1.00 47.50 101 ALA A CA 1
ATOM 747 C C . ALA A 1 101 ? 27.586 4.091 -30.079 1.00 47.50 101 ALA A C 1
ATOM 749 O O . ALA A 1 101 ? 28.647 4.708 -30.187 1.00 47.50 101 ALA A O 1
ATOM 750 N N . GLU A 1 102 ? 27.453 2.798 -30.392 1.00 47.41 102 GLU A N 1
ATOM 751 C CA . GLU A 1 102 ? 28.507 1.949 -30.965 1.00 47.41 102 GLU A CA 1
ATOM 752 C C . GLU A 1 102 ? 28.203 1.527 -32.424 1.00 47.41 102 GLU A C 1
ATOM 754 O O . GLU A 1 102 ? 28.958 0.740 -32.992 1.00 47.41 102 GLU A O 1
ATOM 759 N N . ASP A 1 103 ? 27.148 2.095 -33.033 1.00 37.03 103 ASP A N 1
ATOM 760 C CA . ASP A 1 103 ? 26.826 2.029 -34.471 1.00 37.03 103 ASP A CA 1
ATOM 761 C C . ASP A 1 103 ? 26.997 3.401 -35.160 1.00 37.03 103 ASP A C 1
ATOM 763 O O . ASP A 1 103 ? 26.508 4.424 -34.621 1.00 37.03 103 ASP A O 1
#

Organism: NCBI:txid143672

Radius of gyration: 20.82 Å; chains: 1; bounding box: 48×14×62 Å

Secondary structure (DSSP, 8-state):
-HHHHHHHHHHHHHH-HHHHHHHHHHHHHHHHHHHHHHHHHHHHHHHHHHHHHH-HHHHHHHHHHHHHHHHHHHHHHHHHHHHHHHHHHHHHHHHHHHHTT--